Protein AF-A0A1M4YF71-F1 (afdb_monomer_lite)

Structure (mmCIF, N/CA/C/O backbone):
data_AF-A0A1M4YF71-F1
#
_entry.id   AF-A0A1M4YF71-F1
#
loop_
_atom_site.group_PDB
_atom_site.id
_atom_site.type_symbol
_atom_site.label_atom_id
_atom_site.label_alt_id
_atom_site.label_comp_id
_atom_site.label_asym_id
_atom_site.label_entity_id
_atom_site.label_seq_id
_atom_site.pdbx_PDB_ins_code
_atom_site.Cartn_x
_atom_site.Cartn_y
_atom_site.Cartn_z
_atom_site.occupancy
_atom_site.B_iso_or_equiv
_atom_site.auth_seq_id
_atom_site.auth_comp_id
_atom_site.auth_asym_id
_atom_site.auth_atom_id
_atom_site.pdbx_PDB_model_num
ATOM 1 N N . MET A 1 1 ? -43.656 44.629 8.080 1.00 38.75 1 MET A N 1
ATOM 2 C CA . MET A 1 1 ? -43.271 44.107 6.745 1.00 38.75 1 MET A CA 1
ATOM 3 C C . MET A 1 1 ? -41.951 43.362 6.924 1.00 38.75 1 MET A C 1
ATOM 5 O O . MET A 1 1 ? -40.969 44.005 7.236 1.00 38.75 1 MET A O 1
ATOM 9 N N . LYS A 1 2 ? -41.957 42.045 7.164 1.00 48.16 2 LYS A N 1
ATOM 10 C CA . LYS A 1 2 ? -41.877 40.952 6.167 1.00 48.16 2 LYS A CA 1
ATOM 11 C C . LYS A 1 2 ? -40.640 41.034 5.251 1.00 48.16 2 LYS A C 1
ATOM 13 O O . LYS A 1 2 ? -40.742 41.625 4.190 1.00 48.16 2 LYS A O 1
ATOM 18 N N . ILE A 1 3 ? -39.563 40.364 5.671 1.00 51.88 3 ILE A N 1
ATOM 19 C CA . ILE A 1 3 ? -38.512 39.632 4.918 1.00 51.88 3 ILE A CA 1
ATOM 20 C C . ILE A 1 3 ? -37.844 38.802 6.038 1.00 51.88 3 ILE A C 1
ATOM 22 O O . ILE A 1 3 ? -37.198 39.375 6.899 1.00 51.88 3 ILE A O 1
ATOM 26 N N . ARG A 1 4 ? -38.168 37.539 6.345 1.00 50.50 4 ARG A N 1
ATOM 27 C CA . ARG A 1 4 ? -38.390 36.320 5.548 1.00 50.50 4 ARG A CA 1
ATOM 28 C C . ARG A 1 4 ? -37.158 35.918 4.729 1.00 50.50 4 ARG A C 1
ATOM 30 O O . ARG A 1 4 ? -37.096 36.170 3.537 1.00 50.50 4 ARG A O 1
ATOM 37 N N . TYR A 1 5 ? -36.304 35.177 5.441 1.00 50.72 5 TYR A N 1
ATOM 38 C CA . TYR A 1 5 ? -35.585 33.977 5.010 1.00 50.72 5 TYR A CA 1
ATOM 39 C C . TYR A 1 5 ? -34.157 34.106 4.477 1.00 50.72 5 TYR A C 1
ATOM 41 O O . TYR A 1 5 ? -33.830 34.972 3.681 1.00 50.72 5 TYR A O 1
ATOM 49 N N . LEU A 1 6 ? -33.384 33.090 4.876 1.00 53.59 6 LEU A N 1
ATOM 50 C CA . LEU A 1 6 ? -32.175 32.592 4.230 1.00 53.59 6 LEU A CA 1
ATOM 51 C C . LEU A 1 6 ? -30.960 33.531 4.260 1.00 53.59 6 LEU A C 1
ATOM 53 O O . LEU A 1 6 ? -30.488 33.995 3.231 1.00 53.59 6 LEU A O 1
ATOM 57 N N . PHE A 1 7 ? -30.337 33.669 5.429 1.00 50.94 7 PHE A N 1
ATOM 58 C CA . PHE A 1 7 ? -28.870 33.659 5.453 1.00 50.94 7 PHE A CA 1
ATOM 59 C C . PHE A 1 7 ? -28.442 32.249 5.854 1.00 50.94 7 PHE A C 1
ATOM 61 O O . PHE A 1 7 ? -28.149 31.941 7.007 1.00 50.94 7 PHE A O 1
ATOM 68 N N . GLY A 1 8 ? -28.610 31.352 4.881 1.00 53.62 8 GLY A N 1
ATOM 69 C CA . GLY A 1 8 ? -28.246 29.953 4.980 1.00 53.62 8 GLY A CA 1
ATOM 70 C C . GLY A 1 8 ? -26.744 29.828 5.179 1.00 53.62 8 GLY A C 1
ATOM 71 O O . GLY A 1 8 ? -25.962 30.293 4.358 1.00 53.62 8 GLY A O 1
ATOM 72 N N . LEU A 1 9 ? -26.394 29.207 6.300 1.00 56.31 9 LEU A N 1
ATOM 73 C CA . LEU A 1 9 ? -25.251 28.330 6.522 1.00 56.31 9 LEU A CA 1
ATOM 74 C C . LEU A 1 9 ? -24.551 27.888 5.217 1.00 56.31 9 LEU A C 1
ATOM 76 O O . LEU A 1 9 ? -24.857 26.833 4.668 1.00 56.31 9 LEU A O 1
ATOM 80 N N . MET A 1 10 ? -23.608 28.683 4.715 1.00 55.12 10 MET A N 1
ATOM 81 C CA . MET A 1 10 ? -22.765 28.292 3.587 1.00 55.12 10 MET A CA 1
ATOM 82 C C . MET A 1 10 ? -21.334 28.785 3.809 1.00 55.12 10 MET A C 1
ATOM 84 O O . MET A 1 10 ? -20.890 29.753 3.202 1.00 55.12 10 MET A O 1
ATOM 88 N N . LEU A 1 11 ? -20.603 28.119 4.707 1.00 55.03 11 LEU A N 1
ATOM 89 C CA . LEU A 1 11 ? -19.152 28.311 4.818 1.00 55.03 11 LEU A CA 1
ATOM 90 C C . LEU A 1 11 ? -18.414 27.057 5.306 1.00 55.03 11 LEU A C 1
ATOM 92 O O . LEU A 1 11 ? -17.535 27.121 6.161 1.00 55.03 11 LEU A O 1
ATOM 96 N N . SER A 1 12 ? -18.770 25.879 4.795 1.00 56.66 12 SER A N 1
ATOM 97 C CA . SER A 1 12 ? -18.068 24.642 5.168 1.00 56.66 12 SER A CA 1
ATOM 98 C C . SER A 1 12 ? -18.061 23.634 4.027 1.00 56.66 12 SER A C 1
ATOM 100 O O . SER A 1 12 ? -18.701 22.599 4.129 1.00 56.66 12 SER A O 1
ATOM 102 N N . LEU A 1 13 ? -17.379 23.943 2.918 1.00 55.72 13 LEU A N 1
ATOM 103 C CA . LEU A 1 13 ? -17.106 22.955 1.858 1.00 55.72 13 LEU A CA 1
ATOM 104 C C . LEU A 1 13 ? -15.879 23.290 0.984 1.00 55.72 13 LEU A C 1
ATOM 106 O O . LEU A 1 13 ? -15.814 22.903 -0.175 1.00 55.72 13 LEU A O 1
ATOM 110 N N . LEU A 1 14 ? -14.869 23.969 1.541 1.00 54.41 14 LEU A N 1
ATOM 111 C CA . LEU A 1 14 ? -13.599 24.246 0.841 1.00 54.41 14 LEU A CA 1
ATOM 112 C C . LEU A 1 14 ? -12.456 23.273 1.193 1.00 54.41 14 LEU A C 1
ATOM 114 O O . LEU A 1 14 ? -11.295 23.613 1.011 1.00 54.41 14 LEU A O 1
ATOM 118 N N . LEU A 1 15 ? -12.746 22.059 1.675 1.00 55.12 15 LEU A N 1
ATOM 119 C CA . LEU A 1 15 ? -11.702 21.116 2.120 1.00 55.12 15 LEU A CA 1
ATOM 120 C C . LEU A 1 15 ? -11.567 19.828 1.299 1.00 55.12 15 LEU A C 1
ATOM 122 O O . LEU A 1 15 ? -11.014 18.859 1.807 1.00 55.12 15 LEU A O 1
ATOM 126 N N . ILE A 1 16 ? -12.025 19.774 0.044 1.00 57.12 16 ILE A N 1
ATOM 127 C CA . ILE A 1 16 ? -11.831 18.554 -0.764 1.00 57.12 16 ILE A CA 1
ATOM 128 C C . ILE A 1 16 ? -11.549 18.843 -2.242 1.00 57.12 16 ILE A C 1
ATOM 130 O O . ILE A 1 16 ? -12.156 18.233 -3.108 1.00 57.12 16 ILE A O 1
ATOM 134 N N . ILE A 1 17 ? -10.633 19.761 -2.568 1.00 58.34 17 ILE A N 1
ATOM 135 C CA . ILE A 1 17 ? -9.999 19.751 -3.901 1.00 58.34 17 ILE A CA 1
ATOM 136 C C . ILE A 1 17 ? -8.542 20.210 -3.789 1.00 58.34 17 ILE A C 1
ATOM 138 O O . ILE A 1 17 ? -8.162 21.292 -4.218 1.00 58.34 17 ILE A O 1
ATOM 142 N N . SER A 1 18 ? -7.698 19.372 -3.205 1.00 55.44 18 SER A N 1
ATOM 143 C CA . SER A 1 18 ? -6.248 19.479 -3.381 1.00 55.44 18 SER A CA 1
ATOM 144 C C . SER A 1 18 ? -5.675 18.074 -3.336 1.00 55.44 18 SER A C 1
ATOM 146 O O . SER A 1 18 ? -5.243 17.601 -2.290 1.00 55.44 18 SER A O 1
ATOM 148 N N . GLY A 1 19 ? -5.779 17.376 -4.467 1.00 49.59 19 GLY A N 1
ATOM 149 C CA . GLY A 1 19 ? -5.303 16.000 -4.562 1.00 49.59 19 GLY A CA 1
ATOM 150 C C . GLY A 1 19 ? -5.395 15.310 -5.922 1.00 49.59 19 GLY A C 1
ATOM 151 O O . GLY A 1 19 ? -4.913 14.196 -6.020 1.00 49.59 19 GLY A O 1
ATOM 152 N N . CYS A 1 20 ? -5.929 15.924 -6.983 1.00 54.62 20 CYS A N 1
ATOM 153 C CA . CYS A 1 20 ? -5.491 15.559 -8.336 1.00 54.62 20 CYS A CA 1
ATOM 154 C C . CYS A 1 20 ? -4.318 16.472 -8.668 1.00 54.62 20 CYS A C 1
ATOM 156 O O . CYS A 1 20 ? -4.463 17.470 -9.372 1.00 54.62 20 CYS A O 1
ATOM 158 N N . SER A 1 21 ? -3.162 16.183 -8.067 1.00 48.25 21 SER A N 1
ATOM 159 C CA . SER A 1 21 ? -1.902 16.736 -8.546 1.00 48.25 21 SER A CA 1
ATOM 160 C C . SER A 1 21 ? -1.830 16.466 -10.040 1.00 48.25 21 SER A C 1
ATOM 162 O O . SER A 1 21 ? -1.984 15.318 -10.455 1.00 48.25 21 SER A O 1
ATOM 164 N N . MET A 1 22 ? -1.635 17.525 -10.823 1.00 48.41 22 MET A N 1
ATOM 165 C CA . MET A 1 22 ? -1.246 17.435 -12.221 1.00 48.41 22 MET A CA 1
ATOM 166 C C . MET A 1 22 ? -0.199 16.328 -12.380 1.00 48.41 22 MET A C 1
ATOM 168 O O . MET A 1 22 ? 0.950 16.486 -11.963 1.00 48.41 22 MET A O 1
ATOM 172 N N . ILE A 1 23 ? -0.612 15.195 -12.947 1.00 54.53 23 ILE A N 1
ATOM 173 C CA . ILE A 1 23 ? 0.308 14.170 -13.420 1.00 54.53 23 ILE A CA 1
ATOM 174 C C . ILE A 1 23 ? 0.896 14.771 -14.686 1.00 54.53 23 ILE A C 1
ATOM 176 O O . ILE A 1 23 ? 0.305 14.748 -15.759 1.00 54.53 23 ILE A O 1
ATOM 180 N N . THR A 1 24 ? 2.015 15.458 -14.507 1.00 48.12 24 THR A N 1
ATOM 181 C CA . THR A 1 24 ? 2.811 15.969 -15.613 1.00 48.12 24 THR A CA 1
ATOM 182 C C . THR A 1 24 ? 3.437 14.737 -16.266 1.00 48.12 24 THR A C 1
ATOM 184 O O . THR A 1 24 ? 4.274 14.085 -15.641 1.00 48.12 24 THR A O 1
ATOM 187 N N . ASP A 1 25 ? 2.972 14.377 -17.467 1.00 47.41 25 ASP A N 1
ATOM 188 C CA . ASP A 1 25 ? 3.502 13.297 -18.311 1.00 47.41 25 ASP A CA 1
ATOM 189 C C . ASP A 1 25 ? 4.969 13.586 -18.686 1.00 47.41 25 ASP A C 1
ATOM 191 O O . ASP A 1 25 ? 5.285 14.083 -19.764 1.00 47.41 25 ASP A O 1
ATOM 195 N N . LEU A 1 26 ? 5.897 13.309 -17.772 1.00 47.88 26 LEU A N 1
ATOM 196 C CA . LEU A 1 26 ? 7.328 13.246 -18.052 1.00 47.88 26 LEU A CA 1
ATOM 197 C C . LEU A 1 26 ? 7.719 11.772 -18.054 1.00 47.88 26 LEU A C 1
ATOM 199 O O . LEU A 1 26 ? 8.080 11.199 -17.033 1.00 47.88 26 LEU A O 1
ATOM 203 N N . ASN A 1 27 ? 7.585 11.155 -19.226 1.00 53.91 27 ASN A N 1
ATOM 204 C CA . ASN A 1 27 ? 7.783 9.727 -19.464 1.00 53.91 27 ASN A CA 1
ATOM 205 C C . ASN A 1 27 ? 9.282 9.351 -19.494 1.00 53.91 27 ASN A C 1
ATOM 207 O O . ASN A 1 27 ? 9.797 8.866 -20.500 1.00 53.91 27 ASN A O 1
ATOM 211 N N . ASN A 1 28 ? 10.013 9.644 -18.413 1.00 64.25 28 ASN A N 1
ATOM 212 C CA . ASN A 1 28 ? 11.423 9.287 -18.271 1.00 64.25 28 ASN A CA 1
ATOM 213 C C . ASN A 1 28 ? 11.563 7.970 -17.493 1.00 64.25 28 ASN A C 1
ATOM 215 O O . ASN A 1 28 ? 11.039 7.825 -16.392 1.00 64.25 28 ASN A O 1
ATOM 219 N N . SER A 1 29 ? 12.350 7.032 -18.024 1.00 63.88 29 SER A N 1
ATOM 220 C CA . SER A 1 29 ? 12.625 5.711 -17.435 1.00 63.88 29 SER A CA 1
ATOM 221 C C . SER A 1 29 ? 13.030 5.754 -15.954 1.00 63.88 29 SER A C 1
ATOM 223 O O . SER A 1 29 ? 12.539 4.968 -15.145 1.00 63.88 29 SER A O 1
ATOM 225 N N . ILE A 1 30 ? 13.900 6.706 -15.592 1.00 69.81 30 ILE A N 1
ATOM 226 C CA . ILE A 1 30 ? 14.399 6.910 -14.219 1.00 69.81 30 ILE A CA 1
ATOM 227 C C . ILE A 1 30 ? 13.272 7.352 -13.276 1.00 69.81 30 ILE A C 1
ATOM 229 O O . ILE A 1 30 ? 13.221 6.929 -12.118 1.00 69.81 30 ILE A O 1
ATOM 233 N N . ASP A 1 31 ? 12.356 8.176 -13.780 1.00 85.56 31 ASP A N 1
ATOM 234 C CA . ASP A 1 31 ? 11.230 8.699 -13.013 1.00 85.56 31 ASP A CA 1
ATOM 235 C C . ASP A 1 31 ? 10.228 7.581 -12.698 1.00 85.56 31 ASP A C 1
ATOM 237 O O . ASP A 1 31 ? 9.809 7.436 -11.550 1.00 85.56 31 ASP A O 1
ATOM 241 N N . TYR A 1 32 ? 9.939 6.703 -13.668 1.00 90.56 32 TYR A N 1
ATOM 242 C CA . TYR A 1 32 ? 9.075 5.544 -13.433 1.00 90.56 32 TYR A CA 1
ATOM 243 C C . TYR A 1 32 ? 9.642 4.604 -12.359 1.00 90.56 32 TYR A C 1
ATOM 245 O O . TYR A 1 32 ? 8.934 4.261 -11.412 1.00 90.56 32 TYR A O 1
ATOM 253 N N . VAL A 1 33 ? 10.914 4.197 -12.466 1.00 92.12 33 VAL A N 1
ATOM 254 C CA . VAL A 1 33 ? 11.494 3.253 -11.494 1.00 92.12 33 VAL A CA 1
ATOM 255 C C . VAL A 1 33 ? 11.522 3.849 -10.084 1.00 92.12 33 VAL A C 1
ATOM 257 O O . VAL A 1 33 ? 11.229 3.147 -9.113 1.00 92.12 33 VAL A O 1
ATOM 260 N N . THR A 1 34 ? 11.826 5.144 -9.969 1.00 92.31 34 THR A N 1
ATOM 261 C CA . THR A 1 34 ? 11.785 5.866 -8.689 1.00 92.31 34 THR A CA 1
ATOM 262 C C . THR A 1 34 ? 10.376 5.848 -8.103 1.00 92.31 34 THR A C 1
ATOM 264 O O . THR A 1 34 ? 10.190 5.357 -6.991 1.00 92.31 34 THR A O 1
ATOM 267 N N . LYS A 1 35 ? 9.366 6.263 -8.880 1.00 93.88 35 LYS A N 1
ATOM 268 C CA . LYS A 1 35 ? 7.956 6.267 -8.457 1.00 93.88 35 LYS A CA 1
ATOM 269 C C . LYS A 1 35 ? 7.453 4.881 -8.058 1.00 93.88 35 LYS A C 1
ATOM 271 O O . LYS A 1 35 ? 6.759 4.746 -7.055 1.00 93.88 35 LYS A O 1
ATOM 276 N N . ALA A 1 36 ? 7.817 3.841 -8.806 1.00 95.69 36 ALA A N 1
ATOM 277 C CA . ALA A 1 36 ? 7.436 2.467 -8.487 1.00 95.69 36 ALA A CA 1
ATOM 278 C C . ALA A 1 36 ? 8.096 1.960 -7.198 1.00 95.69 36 ALA A C 1
ATOM 280 O O . ALA A 1 36 ? 7.453 1.293 -6.388 1.00 95.69 36 ALA A O 1
ATOM 281 N N . THR A 1 37 ? 9.357 2.325 -6.967 1.00 95.44 37 THR A N 1
ATOM 282 C CA . THR A 1 37 ? 10.074 1.998 -5.727 1.00 95.44 37 THR A CA 1
ATOM 283 C C . THR A 1 37 ? 9.459 2.716 -4.526 1.00 95.44 37 THR A C 1
ATOM 285 O O . THR A 1 37 ? 9.204 2.096 -3.493 1.00 95.44 37 THR A O 1
ATOM 288 N N . GLU A 1 38 ? 9.177 4.014 -4.658 1.00 96.12 38 GLU A N 1
ATOM 289 C CA . GLU A 1 38 ? 8.494 4.810 -3.633 1.00 96.12 38 GLU A CA 1
ATOM 290 C C . GLU A 1 38 ? 7.111 4.248 -3.312 1.00 96.12 38 GLU A C 1
ATOM 292 O O . GLU A 1 38 ? 6.770 4.091 -2.140 1.00 96.12 38 GLU A O 1
ATOM 297 N N . TYR A 1 39 ? 6.349 3.878 -4.343 1.00 97.19 39 TYR A N 1
ATOM 298 C CA . TYR A 1 39 ? 5.055 3.230 -4.190 1.00 97.19 39 TYR A CA 1
ATOM 299 C C . TYR A 1 39 ? 5.162 1.944 -3.361 1.00 97.19 39 TYR A C 1
ATOM 301 O O . TYR A 1 39 ? 4.496 1.832 -2.333 1.00 97.19 39 TYR A O 1
ATOM 309 N N . ILE A 1 40 ? 6.038 1.004 -3.735 1.00 96.88 40 ILE A N 1
ATOM 310 C CA . ILE A 1 40 ? 6.196 -0.264 -3.001 1.00 96.88 40 ILE A CA 1
ATOM 311 C C . ILE A 1 40 ? 6.631 -0.013 -1.548 1.00 96.88 40 ILE A C 1
ATOM 313 O O . ILE A 1 40 ? 6.098 -0.627 -0.623 1.00 96.88 40 ILE A O 1
ATOM 317 N N . ASN A 1 41 ? 7.536 0.940 -1.313 1.00 95.81 41 ASN A N 1
ATOM 318 C CA . ASN A 1 41 ? 7.941 1.320 0.041 1.00 95.81 41 ASN A CA 1
ATOM 319 C C . ASN A 1 41 ? 6.784 1.905 0.859 1.00 95.81 41 ASN A C 1
ATOM 321 O O . ASN A 1 41 ? 6.655 1.607 2.048 1.00 95.81 41 ASN A O 1
ATOM 325 N N . LYS A 1 42 ? 5.905 2.688 0.230 1.00 96.81 42 LYS A N 1
ATOM 326 C CA . LYS A 1 42 ? 4.685 3.187 0.869 1.00 96.81 42 LYS A CA 1
ATOM 327 C C . LYS A 1 42 ? 3.736 2.039 1.222 1.00 96.81 42 LYS A C 1
ATOM 329 O O . LYS A 1 42 ? 3.226 1.989 2.338 1.00 96.81 42 LYS A O 1
ATOM 334 N N . MET A 1 43 ? 3.572 1.060 0.329 1.00 96.31 43 MET A N 1
ATOM 335 C CA . MET A 1 43 ? 2.809 -0.169 0.602 1.00 96.31 43 MET A CA 1
ATOM 336 C C . MET A 1 43 ? 3.363 -0.934 1.810 1.00 96.31 43 MET A C 1
ATOM 338 O O . MET A 1 43 ? 2.598 -1.375 2.671 1.00 96.31 43 MET A O 1
ATOM 342 N N . ASN A 1 44 ? 4.685 -1.006 1.959 1.00 93.38 44 ASN A N 1
ATOM 343 C CA . ASN A 1 44 ? 5.304 -1.589 3.151 1.00 93.38 44 ASN A CA 1
ATOM 344 C C . ASN A 1 44 ? 5.005 -0.810 4.431 1.00 93.38 44 ASN A C 1
ATOM 346 O O . ASN A 1 44 ? 4.762 -1.431 5.466 1.00 93.38 44 ASN A O 1
ATOM 350 N N . SER A 1 45 ? 4.992 0.524 4.378 1.00 94.75 45 SER A N 1
ATOM 351 C CA . SER A 1 45 ? 4.647 1.336 5.550 1.00 94.75 45 SER A CA 1
ATOM 352 C C . SER A 1 45 ? 3.207 1.060 5.995 1.00 94.75 45 SER A C 1
ATOM 354 O O . SER A 1 45 ? 2.962 0.848 7.182 1.00 94.75 45 SER A O 1
ATOM 356 N N . TYR A 1 46 ? 2.266 0.912 5.051 1.00 93.00 46 TYR A N 1
ATOM 357 C CA . TYR A 1 46 ? 0.893 0.491 5.356 1.00 93.00 46 TYR A CA 1
ATOM 358 C C . TYR A 1 46 ? 0.844 -0.831 6.134 1.00 93.00 46 TYR A C 1
ATOM 360 O O . TYR A 1 46 ? 0.084 -0.938 7.097 1.00 93.00 46 TYR A O 1
ATOM 368 N N . SER A 1 47 ? 1.692 -1.805 5.790 1.00 89.31 47 SER A N 1
ATOM 369 C CA . SER A 1 47 ? 1.759 -3.090 6.508 1.00 89.31 47 SER A CA 1
ATOM 370 C C . SER A 1 47 ? 2.212 -2.969 7.963 1.00 89.31 47 SER A C 1
ATOM 372 O O . SER A 1 47 ? 1.911 -3.844 8.767 1.00 89.31 47 SER A O 1
ATOM 374 N N . GLN A 1 48 ? 2.927 -1.900 8.312 1.00 89.75 48 GLN A N 1
ATOM 375 C CA . GLN A 1 48 ? 3.397 -1.642 9.676 1.00 89.75 48 GLN A CA 1
ATOM 376 C C . GLN A 1 48 ? 2.408 -0.775 10.465 1.00 89.75 48 GLN A C 1
ATOM 378 O O . GLN A 1 48 ? 2.254 -0.940 11.672 1.00 89.75 48 GLN A O 1
ATOM 383 N N . GLU A 1 49 ? 1.727 0.146 9.784 1.00 90.94 49 GLU A N 1
ATOM 384 C CA . GLU A 1 49 ? 0.852 1.139 10.411 1.00 90.94 49 GLU A CA 1
ATOM 385 C C . GLU A 1 49 ? -0.584 0.641 10.632 1.00 90.94 49 GLU A C 1
ATOM 387 O O . GLU A 1 49 ? -1.239 1.056 11.587 1.00 90.94 49 GLU A O 1
ATOM 392 N N . ILE A 1 50 ? -1.095 -0.237 9.762 1.00 89.25 50 ILE A N 1
ATOM 393 C CA . ILE A 1 50 ? -2.481 -0.728 9.834 1.00 89.25 50 ILE A CA 1
ATOM 394 C C . ILE A 1 50 ? -2.731 -1.648 11.043 1.00 89.25 50 ILE A C 1
ATOM 396 O O . ILE A 1 50 ? -3.727 -1.413 11.733 1.00 89.25 50 ILE A O 1
ATOM 400 N N . PRO A 1 51 ? -1.882 -2.654 11.350 1.00 86.88 51 PRO A N 1
ATOM 401 C CA . PRO A 1 51 ? -2.133 -3.566 12.469 1.00 86.88 51 PRO A CA 1
ATOM 402 C C . PRO A 1 51 ? -2.423 -2.873 13.816 1.00 86.88 51 PRO A C 1
ATOM 404 O O . PRO A 1 51 ? -3.475 -3.155 14.395 1.00 86.88 51 PRO A O 1
ATOM 407 N N . PRO A 1 52 ? -1.608 -1.910 14.304 1.00 88.38 52 PRO A N 1
ATOM 408 C CA . PRO A 1 52 ? -1.864 -1.281 15.602 1.00 88.38 52 PRO A CA 1
ATOM 409 C C . PRO A 1 52 ? -3.118 -0.393 15.622 1.00 88.38 52 PRO A C 1
ATOM 411 O O . PRO A 1 52 ? -3.730 -0.229 16.678 1.00 88.38 52 PRO A 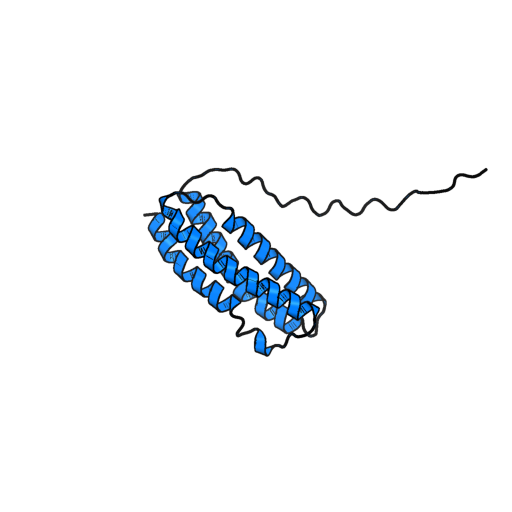O 1
ATOM 414 N N . LEU A 1 53 ? -3.511 0.204 14.488 1.00 88.12 53 LEU A N 1
ATOM 415 C CA . LEU A 1 53 ? -4.769 0.957 14.388 1.00 88.12 53 LEU A CA 1
ATOM 416 C C . LEU A 1 53 ? -5.968 0.022 14.490 1.00 88.12 53 LEU A C 1
ATOM 418 O O . LEU A 1 53 ? -6.957 0.334 15.150 1.00 88.12 53 LEU A O 1
ATOM 422 N N . PHE A 1 54 ? -5.859 -1.138 13.855 1.00 81.31 54 PHE A N 1
ATOM 423 C CA . PHE A 1 54 ? -6.914 -2.127 13.849 1.00 81.31 54 PHE A CA 1
ATOM 424 C C . PHE A 1 54 ? -7.116 -2.751 15.233 1.00 81.31 54 PHE A C 1
ATOM 426 O O . PHE A 1 54 ? -8.248 -2.786 15.709 1.00 81.31 54 PHE A O 1
ATOM 433 N N . GLU A 1 55 ? -6.049 -3.163 15.921 1.00 81.88 55 GLU A N 1
ATOM 434 C CA . GLU A 1 55 ? -6.137 -3.692 17.294 1.00 81.88 55 GLU A CA 1
ATOM 435 C C . GLU A 1 55 ? -6.900 -2.748 18.236 1.00 81.88 55 GLU A C 1
ATOM 437 O O . GLU A 1 55 ? -7.695 -3.187 19.068 1.00 81.88 55 GLU A O 1
ATOM 442 N N . LYS A 1 56 ? -6.705 -1.436 18.069 1.00 85.06 56 LYS A N 1
ATOM 443 C CA . LYS A 1 56 ? -7.364 -0.404 18.878 1.00 85.06 56 LYS A CA 1
ATOM 444 C C . LYS A 1 56 ? -8.780 -0.073 18.410 1.00 85.06 56 LYS A C 1
ATOM 446 O O . LYS A 1 56 ? -9.589 0.366 19.225 1.00 85.06 56 LYS A O 1
ATOM 451 N N . ALA A 1 57 ? -9.106 -0.289 17.136 1.00 82.25 57 ALA A N 1
ATOM 452 C CA . ALA A 1 57 ? -10.391 0.082 16.542 1.00 82.25 57 ALA A CA 1
ATOM 453 C C . ALA A 1 57 ? -11.604 -0.606 17.201 1.00 82.25 57 ALA A C 1
ATOM 455 O O . ALA A 1 57 ? -12.709 -0.074 17.135 1.00 82.25 57 ALA A O 1
ATOM 456 N N . ALA A 1 58 ? -11.403 -1.747 17.872 1.00 77.38 58 ALA A N 1
ATOM 457 C CA . ALA A 1 58 ? -12.454 -2.447 18.615 1.00 77.38 58 ALA A CA 1
ATOM 458 C C . ALA A 1 58 ? -12.934 -1.688 19.867 1.00 77.38 58 ALA A C 1
ATOM 460 O O . ALA A 1 58 ? -14.074 -1.857 20.296 1.00 77.38 58 ALA A O 1
ATOM 461 N N . THR A 1 59 ? -12.071 -0.865 20.468 1.00 81.81 59 THR A N 1
ATOM 462 C CA . THR A 1 59 ? -12.344 -0.189 21.749 1.00 81.81 59 THR A CA 1
ATOM 463 C C . THR A 1 59 ? -12.170 1.327 21.692 1.00 81.81 59 THR A C 1
ATOM 465 O O . THR A 1 59 ? -12.570 2.019 22.624 1.00 81.81 59 THR A O 1
ATOM 468 N N . ASP A 1 60 ? -11.576 1.852 20.620 1.00 86.56 60 ASP A N 1
ATOM 469 C CA . ASP A 1 60 ? -11.334 3.277 20.408 1.00 86.56 60 ASP A CA 1
ATOM 470 C C . ASP A 1 60 ? -11.919 3.740 19.056 1.00 86.56 60 ASP A C 1
ATOM 472 O O . ASP A 1 60 ? -11.348 3.458 17.994 1.00 86.56 60 ASP A O 1
ATOM 476 N N . PRO A 1 61 ? -13.025 4.511 19.075 1.00 85.38 61 PRO A N 1
ATOM 477 C CA . PRO A 1 61 ? -13.627 5.081 17.870 1.00 85.38 61 PRO A CA 1
ATOM 478 C C . PRO A 1 61 ? -12.682 5.975 17.051 1.00 85.38 61 PRO A C 1
ATOM 480 O O . PRO A 1 61 ? -12.834 6.072 15.832 1.00 85.38 61 PRO A O 1
ATOM 483 N N . SER A 1 62 ? -11.700 6.625 17.687 1.00 90.00 62 SER A N 1
ATOM 484 C CA . SER A 1 62 ? -10.701 7.436 16.981 1.00 90.00 62 SER A CA 1
ATOM 485 C C . SER A 1 62 ? -9.782 6.555 16.136 1.00 90.00 62 SER A C 1
ATOM 487 O O . SER A 1 62 ? -9.569 6.832 14.954 1.00 90.00 62 SER A O 1
ATOM 489 N N . SER A 1 63 ? -9.300 5.451 16.712 1.00 89.56 63 SER A N 1
ATOM 490 C CA . SER A 1 63 ? -8.485 4.457 16.004 1.00 89.56 63 SER A CA 1
ATOM 491 C C . SER A 1 63 ? -9.248 3.803 14.847 1.00 89.56 63 SER A C 1
ATOM 493 O O . SER A 1 63 ? -8.674 3.611 13.776 1.00 89.56 63 SER A O 1
ATOM 495 N N . LEU A 1 64 ? -10.555 3.556 15.004 1.00 86.38 64 LEU A N 1
ATOM 496 C CA . LEU A 1 64 ? -11.411 3.074 13.912 1.00 86.38 64 LEU A CA 1
ATOM 497 C C . LEU A 1 64 ? -11.481 4.072 12.743 1.00 86.38 64 LEU A C 1
ATOM 499 O O . LEU A 1 64 ? -11.305 3.687 11.587 1.00 86.38 64 LEU A O 1
ATOM 503 N N . SER A 1 65 ? -11.691 5.358 13.032 1.00 89.38 65 SER A N 1
ATOM 504 C CA . SER A 1 65 ? -11.717 6.414 12.008 1.00 89.38 65 SER A CA 1
ATOM 505 C C . SER A 1 65 ? -10.367 6.559 11.287 1.00 89.38 65 SER A C 1
ATOM 507 O O . SER A 1 65 ? -10.303 6.676 10.057 1.00 89.38 65 SER A O 1
ATOM 509 N N . GLN A 1 66 ? -9.262 6.482 12.034 1.00 92.50 66 GLN A N 1
ATOM 510 C CA . GLN A 1 66 ? -7.910 6.508 11.470 1.00 92.50 66 GLN A CA 1
ATOM 511 C C . GLN A 1 66 ? -7.640 5.293 10.579 1.00 92.50 66 GLN A C 1
ATOM 513 O O . GLN A 1 66 ? -7.107 5.455 9.482 1.00 92.50 66 GLN A O 1
ATOM 518 N N . LEU A 1 67 ? -8.058 4.096 11.000 1.00 90.50 67 LEU A N 1
ATOM 519 C CA . LEU A 1 67 ? -7.959 2.879 10.197 1.00 90.50 67 LEU A CA 1
ATOM 520 C C . LEU A 1 67 ? -8.707 3.026 8.867 1.00 90.50 67 LEU A C 1
ATOM 522 O O . LEU A 1 67 ? -8.130 2.783 7.808 1.00 90.50 67 LEU A O 1
ATOM 526 N N . GLN A 1 68 ? -9.970 3.463 8.907 1.00 90.69 68 GLN A N 1
ATOM 527 C CA . GLN A 1 68 ? -10.772 3.686 7.700 1.00 90.69 68 GLN A CA 1
ATOM 528 C C . GLN A 1 68 ? -10.100 4.696 6.763 1.00 90.69 68 GLN A C 1
ATOM 530 O O . GLN A 1 68 ? -9.996 4.454 5.561 1.00 90.69 68 GLN A O 1
ATOM 535 N N . THR A 1 69 ? -9.577 5.792 7.314 1.00 93.62 69 THR A N 1
ATOM 536 C CA . THR A 1 69 ? -8.838 6.811 6.555 1.00 93.62 69 THR A CA 1
ATOM 537 C C . THR A 1 69 ? -7.579 6.233 5.911 1.00 93.62 69 THR A C 1
ATOM 539 O O . THR A 1 69 ? -7.306 6.493 4.738 1.00 93.62 69 THR A O 1
ATOM 542 N N . LYS A 1 70 ? -6.817 5.415 6.643 1.00 93.88 70 LYS A N 1
ATOM 543 C CA . LYS A 1 70 ? -5.585 4.791 6.151 1.00 93.88 70 LYS A CA 1
ATOM 544 C C . LYS A 1 70 ? -5.876 3.814 5.010 1.00 93.88 70 LYS A C 1
ATOM 546 O O . LYS A 1 70 ? -5.206 3.880 3.983 1.00 93.88 70 LYS A O 1
ATOM 551 N N . LEU A 1 71 ? -6.917 2.989 5.150 1.00 93.06 71 LEU A N 1
ATOM 552 C CA . LEU A 1 71 ? -7.392 2.070 4.111 1.00 93.06 71 LEU A CA 1
ATOM 553 C C . LEU A 1 71 ? -7.859 2.814 2.850 1.00 93.06 71 LEU A C 1
ATOM 555 O O . LEU A 1 71 ? -7.488 2.434 1.744 1.00 93.06 71 LEU A O 1
ATOM 559 N N . GLN A 1 72 ? -8.612 3.909 2.994 1.00 94.00 72 GLN A N 1
ATOM 560 C CA . GLN A 1 72 ? -9.013 4.736 1.848 1.00 94.00 72 GLN A CA 1
ATOM 561 C C . GLN A 1 72 ? -7.815 5.411 1.174 1.00 94.00 72 GLN A C 1
ATOM 563 O O . GLN A 1 72 ? -7.727 5.435 -0.049 1.00 94.00 72 GLN A O 1
ATOM 568 N N . THR A 1 73 ? -6.860 5.909 1.960 1.00 95.81 73 THR A N 1
ATOM 569 C CA . THR A 1 73 ? -5.628 6.508 1.423 1.00 95.81 73 THR A CA 1
ATOM 570 C C . THR A 1 73 ? -4.836 5.483 0.613 1.00 95.81 73 THR A C 1
ATOM 572 O O . THR A 1 73 ? -4.384 5.784 -0.486 1.00 95.81 73 THR A O 1
ATOM 575 N N . MET A 1 74 ? -4.735 4.252 1.116 1.00 95.81 74 MET A N 1
ATOM 576 C CA . MET A 1 74 ? -4.083 3.147 0.420 1.00 95.81 74 MET A CA 1
ATOM 577 C C . MET A 1 74 ? -4.767 2.827 -0.920 1.00 95.81 74 MET A C 1
ATOM 579 O O . MET A 1 74 ? -4.075 2.615 -1.912 1.00 95.81 74 MET A O 1
ATOM 583 N N . LYS A 1 75 ? -6.109 2.869 -0.997 1.00 95.94 75 LYS A N 1
ATOM 584 C CA . LYS A 1 75 ? -6.834 2.749 -2.280 1.00 95.94 75 LYS A CA 1
ATOM 585 C C . LYS A 1 75 ? -6.453 3.855 -3.258 1.00 95.94 75 LYS A C 1
ATOM 587 O O . LYS A 1 75 ? -6.204 3.568 -4.425 1.00 95.94 75 LYS A O 1
ATOM 592 N N . THR A 1 76 ? -6.399 5.099 -2.790 1.00 95.62 76 THR A N 1
ATOM 593 C CA . THR A 1 76 ? -6.005 6.242 -3.621 1.00 95.62 76 THR A CA 1
ATOM 594 C C . THR A 1 76 ? -4.581 6.080 -4.149 1.00 95.62 76 THR A C 1
ATOM 596 O O . THR A 1 76 ? -4.339 6.305 -5.330 1.00 95.62 76 THR A O 1
ATOM 599 N N . ASP A 1 77 ? -3.640 5.643 -3.313 1.00 96.12 77 ASP A N 1
ATOM 600 C CA . ASP A 1 77 ? -2.255 5.416 -3.737 1.00 96.12 77 ASP A CA 1
ATOM 601 C C . ASP A 1 77 ? -2.129 4.298 -4.770 1.00 96.12 77 ASP A C 1
ATOM 603 O O . ASP A 1 77 ? -1.407 4.459 -5.753 1.00 96.12 77 ASP A O 1
ATOM 607 N N . ILE A 1 78 ? -2.872 3.203 -4.583 1.00 96.94 78 ILE A N 1
ATOM 608 C CA . ILE A 1 78 ? -2.980 2.130 -5.574 1.00 96.94 78 ILE A CA 1
ATOM 609 C C . ILE A 1 78 ? -3.483 2.687 -6.909 1.00 96.94 78 ILE A C 1
ATOM 611 O O . ILE A 1 78 ? -2.874 2.450 -7.945 1.00 96.94 78 ILE A O 1
ATOM 615 N N . GLN A 1 79 ? -4.578 3.448 -6.895 1.00 95.12 79 GLN A N 1
ATOM 616 C CA . GLN A 1 79 ? -5.164 4.012 -8.113 1.00 95.12 79 GLN A CA 1
ATOM 617 C C . GLN A 1 79 ? -4.212 4.992 -8.805 1.00 95.12 79 GLN A C 1
ATOM 619 O O . GLN A 1 79 ? -4.101 4.986 -10.029 1.00 95.12 79 GLN A O 1
ATOM 624 N N . ASN A 1 80 ? -3.500 5.811 -8.032 1.00 93.94 80 ASN A N 1
ATOM 625 C CA . ASN A 1 80 ? -2.494 6.726 -8.560 1.00 93.94 80 ASN A CA 1
ATOM 626 C C . ASN A 1 80 ? -1.348 5.968 -9.238 1.00 93.94 80 ASN A C 1
ATOM 628 O O . ASN A 1 80 ? -0.938 6.355 -10.330 1.00 93.94 80 ASN A O 1
ATOM 632 N N . PHE A 1 81 ? -0.861 4.884 -8.625 1.00 95.88 81 PHE A N 1
ATOM 633 C CA . PHE A 1 81 ? 0.161 4.035 -9.231 1.00 95.88 81 PHE A CA 1
ATOM 634 C C . PHE A 1 81 ? -0.358 3.326 -10.490 1.00 95.88 81 PHE A C 1
ATOM 636 O O . PHE A 1 81 ? 0.282 3.393 -11.534 1.00 95.88 81 PHE A O 1
ATOM 643 N N . ASP A 1 82 ? -1.538 2.701 -10.434 1.00 95.44 82 ASP A N 1
ATOM 644 C CA . ASP A 1 82 ? -2.138 1.951 -11.549 1.00 95.44 82 ASP A CA 1
ATOM 645 C C . ASP A 1 82 ? -2.357 2.806 -12.810 1.00 95.44 82 ASP A C 1
ATOM 647 O O . ASP A 1 82 ? -2.411 2.259 -13.922 1.00 95.44 82 ASP A O 1
ATOM 651 N N . ASN A 1 83 ? -2.490 4.124 -12.625 1.00 94.56 83 ASN A N 1
ATOM 652 C CA . ASN A 1 83 ? -2.666 5.136 -13.665 1.00 94.56 83 ASN A CA 1
ATOM 653 C C . ASN A 1 83 ? -1.350 5.740 -14.178 1.00 94.56 83 ASN A C 1
ATOM 655 O O . ASN A 1 83 ? -1.386 6.563 -15.092 1.00 94.56 83 ASN A O 1
ATOM 659 N N . LEU A 1 84 ? -0.195 5.367 -13.616 1.00 90.94 84 LEU A N 1
ATOM 660 C CA . LEU A 1 84 ? 1.084 5.732 -14.217 1.00 90.94 84 LEU A CA 1
ATOM 661 C C . LEU A 1 84 ? 1.181 5.118 -15.615 1.00 90.94 84 LEU A C 1
ATOM 663 O O . LEU A 1 84 ? 0.797 3.966 -15.829 1.00 90.94 84 LEU A O 1
ATOM 667 N N . ASN A 1 85 ? 1.739 5.888 -16.543 1.00 89.44 85 ASN A N 1
ATOM 668 C CA . ASN A 1 85 ? 2.111 5.412 -17.867 1.00 89.44 85 ASN A CA 1
ATOM 669 C C . ASN A 1 85 ? 3.508 4.782 -17.772 1.00 89.44 85 ASN A C 1
ATOM 671 O O . ASN A 1 85 ? 4.480 5.523 -17.596 1.00 89.44 85 ASN A O 1
ATOM 675 N N . PRO A 1 86 ? 3.646 3.444 -17.835 1.00 90.88 86 PRO A N 1
ATOM 676 C CA . PRO A 1 86 ? 4.962 2.833 -17.830 1.00 90.88 86 PRO A CA 1
ATOM 677 C C . PRO A 1 86 ? 5.627 3.011 -19.204 1.00 90.88 86 PRO A C 1
ATOM 679 O O . PRO A 1 86 ? 4.947 2.948 -20.232 1.00 90.88 86 PRO A O 1
ATOM 682 N N . PRO A 1 87 ? 6.955 3.168 -19.261 1.00 89.25 87 PRO A N 1
ATOM 683 C CA . PRO A 1 87 ? 7.692 2.987 -20.505 1.00 89.25 87 PRO A CA 1
ATOM 684 C C . PRO A 1 87 ? 7.666 1.512 -20.944 1.00 89.25 87 PRO A C 1
ATOM 686 O O . PRO A 1 87 ? 7.522 0.614 -20.111 1.00 89.25 87 PRO A O 1
ATOM 689 N N . ASP A 1 88 ? 7.876 1.244 -22.238 1.00 90.19 88 ASP A N 1
ATOM 690 C CA . ASP A 1 88 ? 7.732 -0.101 -22.828 1.00 90.19 88 ASP A CA 1
ATOM 691 C C . ASP A 1 88 ? 8.537 -1.186 -22.095 1.00 90.19 88 ASP A C 1
ATOM 693 O O . ASP A 1 88 ? 8.031 -2.278 -21.835 1.00 90.19 88 ASP A O 1
ATOM 697 N N . PHE A 1 89 ? 9.774 -0.879 -21.689 1.00 87.94 89 PHE A N 1
ATOM 698 C CA . PHE A 1 89 ? 10.637 -1.829 -20.975 1.00 87.94 89 PHE A CA 1
ATOM 699 C C . PHE A 1 89 ? 10.097 -2.214 -19.585 1.00 87.94 89 PHE A C 1
ATOM 701 O O . PHE A 1 89 ? 10.477 -3.251 -19.045 1.00 87.94 89 PHE A O 1
ATOM 708 N N . ALA A 1 90 ? 9.216 -1.397 -18.999 1.00 92.25 90 ALA A N 1
ATOM 709 C CA . ALA A 1 90 ? 8.618 -1.613 -17.687 1.00 92.25 90 ALA A CA 1
ATOM 710 C C . ALA A 1 90 ? 7.143 -2.048 -17.750 1.00 92.25 90 ALA A C 1
ATOM 712 O O . ALA A 1 90 ? 6.537 -2.294 -16.708 1.00 92.25 90 ALA A O 1
ATOM 713 N N . ALA A 1 91 ? 6.552 -2.184 -18.940 1.00 92.62 91 ALA A N 1
ATOM 714 C CA . ALA A 1 91 ? 5.133 -2.506 -19.091 1.00 92.62 91 ALA A CA 1
ATOM 715 C C . ALA A 1 91 ? 4.739 -3.816 -18.379 1.00 92.62 91 ALA A C 1
ATOM 717 O O . ALA A 1 91 ? 3.728 -3.871 -17.679 1.00 92.62 91 ALA A O 1
ATOM 718 N N . ASN A 1 92 ? 5.576 -4.854 -18.482 1.00 94.94 92 ASN A N 1
ATOM 719 C CA . ASN A 1 92 ? 5.307 -6.159 -17.868 1.00 94.94 92 ASN A CA 1
ATOM 720 C C . ASN A 1 92 ? 5.336 -6.112 -16.333 1.00 94.94 92 ASN A C 1
ATOM 722 O O . ASN A 1 92 ? 4.484 -6.712 -15.670 1.00 94.94 92 ASN A O 1
ATOM 726 N N . ILE A 1 93 ? 6.309 -5.399 -15.755 1.00 95.12 93 ILE A N 1
ATOM 727 C CA . ILE A 1 93 ? 6.395 -5.257 -14.298 1.00 95.12 93 ILE A CA 1
ATOM 728 C C . ILE A 1 93 ? 5.282 -4.352 -13.771 1.00 95.12 93 ILE A C 1
ATOM 730 O O . ILE A 1 93 ? 4.693 -4.669 -12.742 1.00 95.12 93 ILE A O 1
ATOM 734 N N . HIS A 1 94 ? 4.929 -3.289 -14.506 1.00 96.69 94 HIS A N 1
ATOM 735 C CA . HIS A 1 94 ? 3.783 -2.440 -14.183 1.00 96.69 94 HIS A CA 1
ATOM 736 C C . HIS A 1 94 ? 2.509 -3.267 -14.100 1.00 96.69 94 HIS A C 1
ATOM 738 O O . HIS A 1 94 ? 1.819 -3.232 -13.087 1.00 96.69 94 HIS A O 1
ATOM 744 N N . GLN A 1 95 ? 2.242 -4.087 -15.121 1.00 97.56 95 GLN A N 1
ATOM 745 C CA . GLN A 1 95 ? 1.073 -4.960 -15.141 1.00 97.56 95 GLN A CA 1
ATOM 746 C C . GLN A 1 95 ? 1.077 -5.953 -13.971 1.00 97.56 95 GLN A C 1
ATOM 748 O O . GLN A 1 95 ? 0.057 -6.128 -13.313 1.00 97.56 95 GLN A O 1
ATOM 753 N N . SER A 1 96 ? 2.233 -6.538 -13.648 1.00 97.19 96 SER A N 1
ATOM 754 C CA . SER A 1 96 ? 2.361 -7.459 -12.510 1.00 97.19 96 SER A CA 1
ATOM 755 C C . SER A 1 96 ? 2.057 -6.779 -11.169 1.00 97.19 96 SER A C 1
ATOM 757 O O . SER A 1 96 ? 1.416 -7.376 -10.302 1.00 97.19 96 SER A O 1
ATOM 759 N N . ILE A 1 97 ? 2.480 -5.521 -10.997 1.00 97.50 97 ILE A N 1
ATOM 760 C CA . ILE A 1 97 ? 2.147 -4.720 -9.813 1.00 97.50 97 ILE A CA 1
ATOM 761 C C . ILE A 1 97 ? 0.648 -4.391 -9.802 1.00 97.50 97 ILE A C 1
ATOM 763 O O . ILE A 1 97 ? 0.006 -4.577 -8.768 1.00 97.50 97 ILE A O 1
ATOM 767 N N . LYS A 1 98 ? 0.062 -3.992 -10.942 1.00 97.56 98 LYS A N 1
ATOM 768 C CA . LYS A 1 98 ? -1.385 -3.741 -11.070 1.00 97.56 98 LYS A CA 1
ATOM 769 C C . LYS A 1 98 ? -2.217 -4.959 -10.671 1.00 97.56 98 LYS A C 1
ATOM 771 O O . LYS A 1 98 ? -3.192 -4.821 -9.941 1.00 97.56 98 LYS A O 1
ATOM 776 N N . ASP A 1 99 ? -1.819 -6.161 -11.072 1.00 97.12 99 ASP A N 1
ATOM 777 C CA . ASP A 1 99 ? -2.551 -7.381 -10.719 1.00 97.12 99 ASP A CA 1
ATOM 778 C C . ASP A 1 99 ? -2.561 -7.621 -9.197 1.00 97.12 99 ASP A C 1
ATOM 780 O O . ASP A 1 99 ? -3.592 -7.977 -8.617 1.00 97.12 99 ASP A O 1
ATOM 784 N N . LYS A 1 100 ? -1.437 -7.361 -8.512 1.00 97.00 100 LYS A N 1
ATOM 785 C CA . LYS A 1 100 ? -1.373 -7.398 -7.039 1.00 97.00 100 LYS A CA 1
ATOM 786 C C . LYS A 1 100 ? -2.208 -6.293 -6.406 1.00 97.00 100 LYS A C 1
ATOM 788 O O . LYS A 1 100 ? -2.912 -6.544 -5.429 1.00 97.00 100 LYS A O 1
ATOM 793 N N . ASN A 1 101 ? -2.179 -5.101 -6.984 1.00 97.44 101 ASN A N 1
ATOM 794 C CA . ASN A 1 101 ? -2.970 -3.963 -6.543 1.00 97.44 101 ASN A CA 1
ATOM 795 C C . ASN A 1 101 ? -4.474 -4.248 -6.596 1.00 97.44 101 ASN A C 1
ATOM 797 O O . ASN A 1 101 ? -5.177 -3.949 -5.635 1.00 97.44 101 ASN A O 1
ATOM 801 N N . GLN A 1 102 ? -4.965 -4.906 -7.648 1.00 96.62 102 GLN A N 1
ATOM 802 C CA . GLN A 1 102 ? -6.371 -5.315 -7.736 1.00 96.62 102 GLN A CA 1
ATOM 803 C C . GLN A 1 102 ? -6.762 -6.292 -6.619 1.00 96.62 102 GLN A C 1
ATOM 805 O O . GLN A 1 102 ? -7.821 -6.142 -6.005 1.00 96.62 102 GLN A O 1
ATOM 810 N N . ALA A 1 103 ? -5.892 -7.252 -6.293 1.00 94.19 103 ALA A N 1
ATOM 811 C CA . ALA A 1 103 ? -6.123 -8.151 -5.163 1.00 94.19 103 ALA A CA 1
ATOM 812 C C . ALA A 1 103 ? -6.174 -7.386 -3.827 1.00 94.19 103 ALA A C 1
ATOM 814 O O . ALA A 1 103 ? -7.066 -7.618 -3.010 1.00 94.19 103 ALA A O 1
ATOM 815 N N . ILE A 1 104 ? -5.262 -6.430 -3.626 1.00 94.38 104 ILE A N 1
ATOM 816 C CA . ILE A 1 104 ? -5.239 -5.568 -2.438 1.00 94.38 104 ILE A CA 1
ATOM 817 C C . ILE A 1 104 ? -6.519 -4.726 -2.342 1.00 94.38 104 ILE A C 1
ATOM 819 O O . ILE A 1 104 ? -7.119 -4.674 -1.271 1.00 94.38 104 ILE A O 1
ATOM 823 N N . LEU A 1 105 ? -6.977 -4.110 -3.437 1.00 95.06 105 LEU A N 1
ATOM 824 C CA . LEU A 1 105 ? -8.213 -3.318 -3.459 1.00 95.06 105 LEU A CA 1
ATOM 825 C C . LEU A 1 105 ? -9.425 -4.141 -3.011 1.00 95.06 105 LEU A C 1
ATOM 827 O O . LEU A 1 105 ? -10.174 -3.689 -2.146 1.00 95.06 105 LEU A O 1
ATOM 831 N N . GLY A 1 106 ? -9.578 -5.366 -3.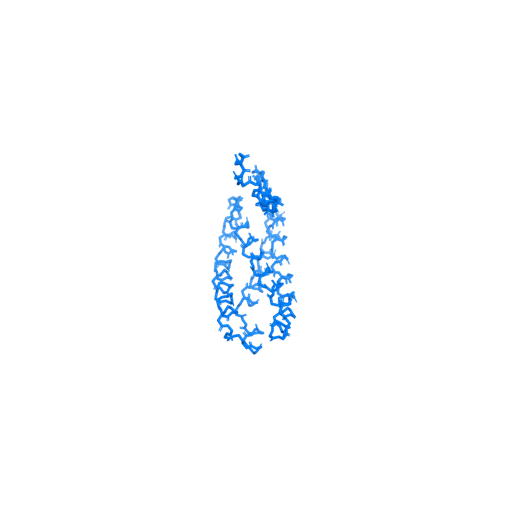526 1.00 91.44 106 GLY A N 1
ATOM 832 C CA . GLY A 1 106 ? -10.670 -6.258 -3.120 1.00 91.44 106 GLY A CA 1
ATOM 833 C C . GLY A 1 106 ? -10.637 -6.604 -1.627 1.00 91.44 106 GLY A C 1
ATOM 834 O O . GLY A 1 106 ? -11.677 -6.659 -0.964 1.00 91.44 106 GLY A O 1
ATOM 835 N N . LEU A 1 107 ? -9.438 -6.779 -1.066 1.00 90.38 107 LEU A N 1
ATOM 836 C CA . LEU A 1 107 ? -9.249 -7.041 0.362 1.00 90.38 107 LEU A CA 1
ATOM 837 C C . LEU A 1 107 ? -9.547 -5.808 1.221 1.00 90.38 107 LEU A C 1
ATOM 839 O O . LEU A 1 107 ? -10.152 -5.944 2.285 1.00 90.38 107 LEU A O 1
ATOM 843 N N . ILE A 1 108 ? -9.174 -4.610 0.760 1.00 90.88 108 ILE A N 1
ATOM 844 C CA . ILE A 1 108 ? -9.527 -3.354 1.432 1.00 90.88 108 ILE A CA 1
ATOM 845 C C . ILE A 1 108 ? -11.046 -3.165 1.438 1.00 90.88 108 ILE A C 1
ATOM 847 O O . ILE A 1 108 ? -11.611 -2.847 2.483 1.00 90.88 108 ILE A O 1
ATOM 851 N N . ASP A 1 109 ? -11.713 -3.379 0.303 1.00 91.19 109 ASP A N 1
ATOM 852 C CA . ASP A 1 109 ? -13.166 -3.223 0.193 1.00 91.19 109 ASP A CA 1
ATOM 853 C C . ASP A 1 109 ? -13.912 -4.191 1.113 1.00 91.19 109 ASP A C 1
ATOM 855 O O . ASP A 1 109 ? -14.829 -3.780 1.827 1.00 91.19 109 ASP A O 1
ATOM 859 N N . THR A 1 110 ? -13.460 -5.445 1.168 1.00 87.00 110 THR A N 1
ATOM 860 C CA . THR A 1 110 ? -13.991 -6.445 2.106 1.00 87.00 110 THR A CA 1
ATOM 861 C C . THR A 1 110 ? -13.782 -5.996 3.555 1.00 87.00 110 THR A C 1
ATOM 863 O O . THR A 1 110 ? -14.727 -5.966 4.338 1.00 87.00 110 THR A O 1
ATOM 866 N N . SER A 1 111 ? -12.574 -5.539 3.897 1.00 85.12 111 SER A N 1
ATOM 867 C CA . SER A 1 111 ? -12.243 -5.093 5.258 1.00 85.12 111 SER A CA 1
ATOM 868 C C . SER A 1 111 ? -13.081 -3.888 5.697 1.00 85.12 111 SER A C 1
ATOM 870 O O . SER A 1 111 ? -13.568 -3.840 6.824 1.00 85.12 111 SER A O 1
ATOM 872 N N . LEU A 1 112 ? -13.281 -2.905 4.816 1.00 86.00 112 LEU A N 1
ATOM 873 C CA . LEU A 1 112 ? -14.118 -1.736 5.096 1.00 86.00 112 LEU A CA 1
ATOM 874 C C . LEU A 1 112 ? -15.591 -2.115 5.297 1.00 86.00 112 LEU A C 1
ATOM 876 O O . LEU A 1 112 ? -16.257 -1.517 6.146 1.00 86.00 112 LEU A O 1
ATOM 880 N N . ALA A 1 113 ? -16.095 -3.097 4.544 1.00 85.31 113 ALA A N 1
ATOM 881 C CA . ALA A 1 113 ? -17.443 -3.625 4.724 1.00 85.31 113 ALA A CA 1
ATOM 882 C C . ALA A 1 113 ? -17.589 -4.340 6.077 1.00 85.31 113 ALA A C 1
ATOM 884 O O . ALA A 1 113 ? -18.519 -4.041 6.827 1.00 85.31 113 ALA A O 1
ATOM 885 N N . ASP A 1 114 ? -16.635 -5.199 6.438 1.00 82.00 114 ASP A N 1
ATOM 886 C CA . ASP A 1 114 ? -16.655 -5.920 7.714 1.00 82.00 114 ASP A CA 1
ATOM 887 C C . ASP A 1 114 ? -16.561 -4.969 8.917 1.00 82.00 114 ASP A C 1
ATOM 889 O O . ASP A 1 114 ? -17.264 -5.157 9.914 1.00 82.00 114 ASP A O 1
ATOM 893 N N . LEU A 1 115 ? -15.738 -3.915 8.815 1.00 79.94 115 LEU A N 1
ATOM 894 C CA . LEU A 1 115 ? -15.633 -2.863 9.833 1.00 79.94 115 LEU A CA 1
ATOM 895 C C . LEU A 1 115 ? -16.963 -2.123 10.023 1.00 79.94 115 LEU A C 1
ATOM 897 O O . LEU A 1 115 ? -17.338 -1.816 11.153 1.00 79.94 115 LEU A O 1
ATOM 901 N N . LYS A 1 116 ? -17.690 -1.843 8.933 1.00 78.44 116 LYS A N 1
ATOM 902 C CA . LYS A 1 116 ? -19.005 -1.186 8.982 1.00 78.44 116 LYS A CA 1
ATOM 903 C C . LYS A 1 116 ? -20.066 -2.076 9.630 1.00 78.44 116 LYS A C 1
ATOM 905 O O . LYS A 1 116 ? -20.903 -1.577 10.378 1.00 78.44 116 LYS A O 1
ATOM 910 N N . ASP A 1 117 ? -20.021 -3.372 9.347 1.00 78.44 117 ASP A N 1
ATOM 911 C CA . ASP A 1 117 ? -20.967 -4.354 9.877 1.00 78.44 117 ASP A CA 1
ATOM 912 C C . ASP A 1 117 ? -20.622 -4.812 11.309 1.00 78.44 117 ASP A C 1
ATOM 914 O O . ASP A 1 117 ? -21.359 -5.607 11.892 1.00 78.44 117 ASP A O 1
ATOM 918 N N . GLY A 1 118 ? -19.502 -4.345 11.878 1.00 72.31 118 GLY A N 1
ATOM 919 C CA . GLY A 1 118 ? -19.027 -4.747 13.206 1.00 72.31 118 GLY A CA 1
ATOM 920 C C . GLY A 1 118 ? -18.603 -6.219 13.291 1.00 72.31 118 GLY A C 1
ATOM 921 O O . GLY A 1 118 ? -18.538 -6.777 14.383 1.00 72.31 118 GLY A O 1
ATOM 922 N N . LYS A 1 119 ? -18.323 -6.867 12.151 1.00 69.19 119 LYS A N 1
ATOM 923 C CA . LYS A 1 119 ? -18.007 -8.309 12.035 1.00 69.19 119 LYS A CA 1
ATOM 924 C C . LYS A 1 119 ? -16.540 -8.644 12.303 1.00 69.19 119 LYS A C 1
ATOM 926 O O . LYS A 1 119 ? -16.089 -9.767 12.091 1.00 69.19 119 LYS A O 1
ATOM 931 N N . VAL A 1 120 ? -15.782 -7.653 12.732 1.00 64.69 120 VAL A N 1
ATOM 932 C CA . VAL A 1 120 ? -14.334 -7.696 12.772 1.00 64.69 120 VAL A CA 1
ATOM 933 C C . VAL A 1 120 ? -13.836 -8.244 14.110 1.00 64.69 120 VAL A C 1
ATOM 935 O O . VAL A 1 120 ? -14.132 -7.691 15.167 1.00 64.69 120 VAL A O 1
ATOM 938 N N . THR A 1 121 ? -13.033 -9.309 14.059 1.00 64.12 121 THR A N 1
ATOM 939 C CA . THR A 1 121 ? -12.322 -9.875 15.215 1.00 64.12 121 THR A CA 1
ATOM 940 C C . THR A 1 121 ? -10.814 -9.656 15.082 1.00 64.12 121 THR A C 1
ATOM 942 O O . THR A 1 121 ? -10.278 -9.619 13.973 1.00 64.12 121 THR A O 1
ATOM 945 N N . ILE A 1 122 ? -10.114 -9.522 16.216 1.00 56.72 122 ILE A N 1
ATOM 946 C CA . ILE A 1 122 ? -8.660 -9.273 16.250 1.00 56.72 122 ILE A CA 1
ATOM 947 C C . ILE A 1 122 ? -7.860 -10.416 15.592 1.00 56.72 122 ILE A C 1
ATOM 949 O O . ILE A 1 122 ? -6.865 -10.172 14.915 1.00 56.72 122 ILE A O 1
ATOM 953 N N . GLU A 1 123 ? -8.326 -11.663 15.705 1.00 57.06 123 GLU A N 1
ATOM 954 C CA . GLU A 1 123 ? -7.661 -12.834 15.110 1.00 57.06 123 GLU A CA 1
ATOM 955 C C . GLU A 1 123 ? -7.683 -12.853 13.573 1.00 57.06 123 GLU A C 1
ATOM 957 O O . GLU A 1 123 ? -6.770 -13.406 12.960 1.00 57.06 123 GLU A O 1
ATOM 962 N N . ASN A 1 124 ? -8.657 -12.201 12.930 1.00 61.62 124 ASN A N 1
ATOM 963 C CA . ASN A 1 124 ? -8.748 -12.182 11.467 1.00 61.62 124 ASN A CA 1
ATOM 964 C C . ASN A 1 124 ? -7.684 -11.278 10.814 1.00 61.62 124 ASN A C 1
ATOM 966 O O . ASN A 1 124 ? -7.422 -11.420 9.623 1.00 61.62 124 ASN A O 1
ATOM 970 N N . ILE A 1 125 ? -7.056 -10.368 11.574 1.00 58.62 125 ILE A N 1
ATOM 971 C CA . ILE A 1 125 ? -6.232 -9.259 11.055 1.00 58.62 125 ILE A CA 1
ATOM 972 C C . ILE A 1 125 ? -4.836 -9.706 10.672 1.00 58.62 125 ILE A C 1
ATOM 974 O O . ILE A 1 125 ? -4.376 -9.465 9.561 1.00 58.62 125 ILE A O 1
ATOM 978 N N . SER A 1 126 ? -4.140 -10.347 11.609 1.00 57.28 126 SER A N 1
ATOM 979 C CA . SER A 1 126 ? -2.736 -10.737 11.457 1.00 57.28 126 SER A CA 1
ATOM 980 C C . SER A 1 126 ? -2.549 -11.758 10.332 1.00 57.28 126 SER A C 1
ATOM 982 O O . SER A 1 126 ? -1.431 -11.996 9.884 1.00 57.28 126 SER A O 1
ATOM 984 N N . GLN A 1 127 ? -3.655 -12.350 9.873 1.00 65.06 127 GLN A N 1
ATOM 985 C CA . GLN A 1 127 ? -3.725 -13.281 8.756 1.00 65.06 127 GLN A CA 1
ATOM 986 C C . GLN A 1 127 ? -4.451 -12.711 7.537 1.00 65.06 127 GLN A C 1
ATOM 988 O O . GLN A 1 127 ? -4.719 -13.461 6.595 1.00 65.06 127 GLN A O 1
ATOM 993 N N . LEU A 1 128 ? -4.766 -11.408 7.517 1.00 70.38 128 LEU A N 1
ATOM 994 C CA . LEU A 1 128 ? -5.392 -10.814 6.348 1.00 70.38 128 LEU A CA 1
ATOM 995 C C . LEU A 1 128 ? -4.484 -11.044 5.142 1.00 70.38 128 LEU A C 1
ATOM 997 O O . LEU A 1 128 ? -3.298 -10.687 5.180 1.00 70.38 128 LEU A O 1
ATOM 1001 N N . PRO A 1 129 ? -5.036 -11.574 4.038 1.00 80.69 129 PRO A N 1
ATOM 1002 C CA . PRO A 1 129 ? -4.266 -11.798 2.8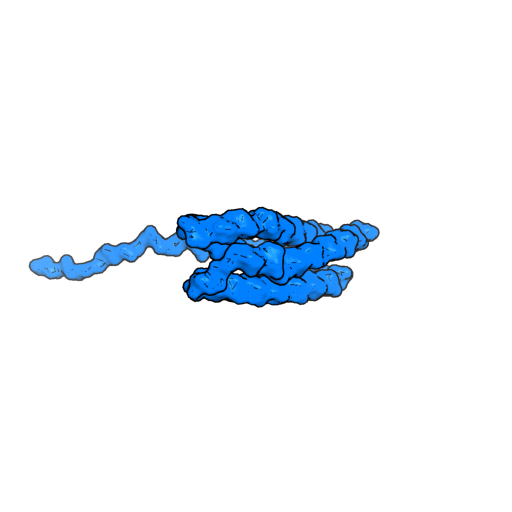24 1.00 80.69 129 PRO A CA 1
ATOM 1003 C C . PRO A 1 129 ? -3.574 -10.527 2.314 1.00 80.69 129 PRO A C 1
ATOM 1005 O O . PRO A 1 129 ? -2.577 -10.627 1.606 1.00 80.69 129 PRO A O 1
ATOM 1008 N N . ILE A 1 130 ? -4.044 -9.341 2.728 1.00 84.62 130 ILE A N 1
ATOM 1009 C 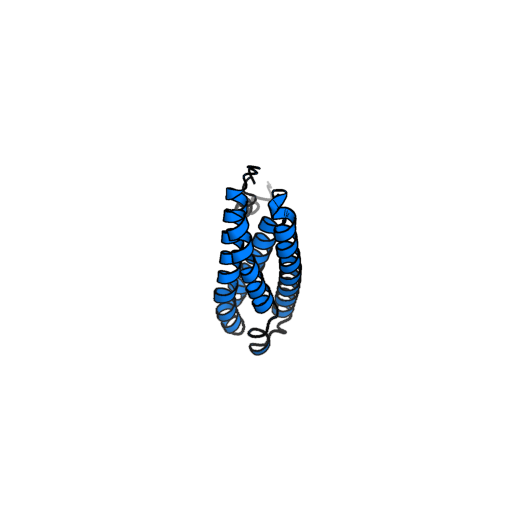CA . ILE A 1 130 ? -3.518 -8.045 2.299 1.00 84.62 130 ILE A CA 1
ATOM 1010 C C . ILE A 1 130 ? -2.033 -7.893 2.629 1.00 84.62 130 ILE A C 1
ATOM 1012 O O . ILE A 1 130 ? -1.266 -7.469 1.771 1.00 84.62 130 ILE A O 1
ATOM 1016 N N . PHE A 1 131 ? -1.597 -8.311 3.821 1.00 86.12 131 PHE A N 1
ATOM 1017 C CA . PHE A 1 131 ? -0.197 -8.186 4.228 1.00 86.12 131 PHE A CA 1
ATOM 1018 C C . PHE A 1 131 ? 0.697 -9.123 3.425 1.00 86.12 131 PHE A C 1
ATOM 1020 O O . PHE A 1 131 ? 1.784 -8.733 3.005 1.00 86.12 131 PHE A O 1
ATOM 1027 N N . LYS A 1 132 ? 0.208 -10.332 3.130 1.00 87.75 132 LYS A N 1
ATOM 1028 C CA . LYS A 1 132 ? 0.904 -11.262 2.240 1.00 87.75 132 LYS A CA 1
ATOM 1029 C C . LYS A 1 132 ? 1.037 -10.674 0.834 1.00 87.75 132 LYS A C 1
ATOM 1031 O O . LYS A 1 132 ? 2.128 -10.691 0.277 1.00 87.75 132 LYS A O 1
ATOM 1036 N N . THR A 1 133 ? -0.035 -10.114 0.277 1.00 89.81 133 THR A N 1
ATOM 1037 C CA . THR A 1 133 ? 0.006 -9.503 -1.059 1.00 89.81 133 THR A CA 1
ATOM 1038 C C . THR A 1 133 ? 0.920 -8.276 -1.105 1.00 89.81 133 THR A C 1
ATOM 1040 O O . THR A 1 133 ? 1.633 -8.096 -2.088 1.00 89.81 133 THR A O 1
ATOM 1043 N N . ILE A 1 134 ? 0.988 -7.472 -0.037 1.00 90.69 134 ILE A N 1
ATOM 1044 C CA . ILE A 1 134 ? 1.974 -6.385 0.065 1.00 90.69 134 ILE A CA 1
ATOM 1045 C C . ILE A 1 134 ? 3.401 -6.939 0.126 1.00 90.69 134 ILE A C 1
ATOM 1047 O O . ILE A 1 134 ? 4.284 -6.413 -0.543 1.00 90.69 134 ILE A O 1
ATOM 1051 N N . GLN A 1 135 ? 3.652 -8.023 0.865 1.00 88.75 135 GLN A N 1
ATOM 1052 C CA . GLN A 1 135 ? 4.981 -8.640 0.864 1.00 88.75 135 GLN A CA 1
ATOM 1053 C C . GLN A 1 135 ? 5.388 -9.152 -0.519 1.00 88.75 135 GLN A C 1
ATOM 1055 O O . GLN A 1 135 ? 6.557 -9.053 -0.884 1.00 88.75 135 GLN A O 1
ATOM 1060 N N . GLU A 1 136 ? 4.439 -9.645 -1.313 1.00 91.19 136 GLU A N 1
ATOM 1061 C CA . GLU A 1 136 ? 4.696 -10.041 -2.699 1.00 91.19 136 GLU A CA 1
ATOM 1062 C C . GLU A 1 136 ? 5.128 -8.848 -3.573 1.00 91.19 136 GLU A C 1
ATOM 1064 O O . GLU A 1 136 ? 5.936 -9.043 -4.481 1.00 91.19 136 GLU A O 1
ATOM 1069 N N . LEU A 1 137 ? 4.696 -7.613 -3.264 1.00 92.38 137 LEU A N 1
ATOM 1070 C CA . LEU A 1 137 ? 5.173 -6.408 -3.960 1.00 92.38 137 LEU A CA 1
ATOM 1071 C C . LEU A 1 137 ? 6.678 -6.180 -3.773 1.00 92.38 137 LEU A C 1
ATOM 1073 O O . LEU A 1 137 ? 7.343 -5.700 -4.690 1.00 92.38 137 LEU A O 1
ATOM 1077 N N . ASN A 1 138 ? 7.249 -6.580 -2.634 1.00 90.88 138 ASN A N 1
ATOM 1078 C CA . ASN A 1 138 ? 8.693 -6.457 -2.396 1.00 90.88 138 ASN A CA 1
ATOM 1079 C C . ASN A 1 138 ? 9.526 -7.294 -3.360 1.00 90.88 138 ASN A C 1
ATOM 1081 O O . ASN A 1 138 ? 10.663 -6.931 -3.660 1.00 90.88 138 ASN A O 1
ATOM 1085 N N . GLY A 1 139 ? 8.952 -8.374 -3.898 1.00 91.12 139 GLY A N 1
ATOM 1086 C CA . GLY A 1 139 ? 9.590 -9.172 -4.941 1.00 91.12 139 GLY A CA 1
ATOM 1087 C C . GLY A 1 139 ? 9.888 -8.370 -6.213 1.00 91.12 139 GLY A C 1
ATOM 1088 O O . GLY A 1 139 ? 10.820 -8.711 -6.943 1.00 91.12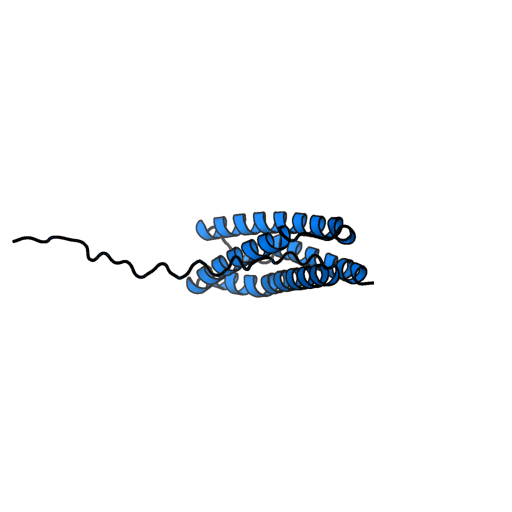 139 GLY A O 1
ATOM 1089 N N . PHE A 1 140 ? 9.158 -7.277 -6.456 1.00 94.38 140 PHE A N 1
ATOM 1090 C CA . PHE A 1 140 ? 9.355 -6.419 -7.622 1.00 94.38 140 PHE A CA 1
ATOM 1091 C C . PHE A 1 140 ? 10.463 -5.378 -7.438 1.00 94.38 140 PHE A C 1
ATOM 1093 O O . PHE A 1 140 ? 10.965 -4.880 -8.440 1.00 94.38 140 PHE A O 1
ATOM 1100 N N . LEU A 1 141 ? 10.915 -5.084 -6.211 1.00 93.19 141 LEU A N 1
ATOM 1101 C CA . LEU A 1 141 ? 11.981 -4.096 -5.976 1.00 93.19 141 LEU A CA 1
ATOM 1102 C C . LEU A 1 141 ? 13.280 -4.471 -6.699 1.00 93.19 141 LEU A C 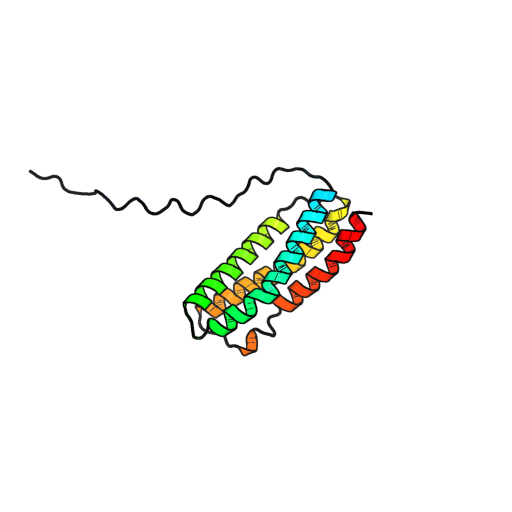1
ATOM 1104 O O . LEU A 1 141 ? 13.881 -3.636 -7.371 1.00 93.19 141 LEU A O 1
ATOM 1108 N N . ASN A 1 142 ? 13.676 -5.743 -6.626 1.00 89.75 142 ASN A N 1
ATOM 1109 C CA . ASN A 1 142 ? 14.871 -6.228 -7.318 1.00 89.75 142 ASN A CA 1
ATOM 1110 C C . ASN A 1 142 ? 14.719 -6.143 -8.843 1.00 89.75 142 ASN A C 1
ATOM 1112 O O . ASN A 1 142 ? 15.664 -5.789 -9.540 1.00 89.75 142 ASN A O 1
ATOM 1116 N N . GLN A 1 143 ? 13.528 -6.447 -9.365 1.00 91.25 143 GLN A N 1
ATOM 1117 C CA . GLN A 1 143 ? 13.259 -6.364 -10.800 1.00 91.25 143 GLN A CA 1
ATOM 1118 C C . GLN A 1 143 ? 13.280 -4.907 -11.277 1.00 91.25 143 GLN A C 1
ATOM 1120 O O . GLN A 1 143 ? 13.885 -4.617 -12.299 1.00 91.25 143 GLN A O 1
ATOM 1125 N N . LEU A 1 144 ? 12.702 -3.979 -10.508 1.00 91.12 144 LEU A N 1
ATOM 1126 C CA . LEU A 1 144 ? 12.746 -2.539 -10.777 1.00 91.12 144 LEU A CA 1
ATOM 1127 C C . LEU A 1 144 ? 14.183 -2.003 -10.808 1.00 91.12 144 LEU A C 1
ATOM 1129 O O . LEU A 1 144 ? 14.530 -1.248 -11.712 1.00 91.12 144 LEU A O 1
ATOM 1133 N N . GLN A 1 145 ? 15.034 -2.421 -9.868 1.00 86.25 145 GLN A N 1
ATOM 1134 C CA . GLN A 1 145 ? 16.450 -2.036 -9.842 1.00 86.25 145 GLN A CA 1
ATOM 1135 C C . GLN A 1 145 ? 17.215 -2.517 -11.080 1.00 86.25 145 GLN A C 1
ATOM 1137 O O . GLN A 1 145 ? 18.073 -1.795 -11.583 1.00 86.25 145 GLN A O 1
ATOM 1142 N N . GLN A 1 146 ? 16.891 -3.703 -11.602 1.00 88.00 146 GLN A N 1
ATOM 1143 C CA . GLN A 1 146 ? 17.501 -4.223 -12.832 1.00 88.00 146 GLN A CA 1
ATOM 1144 C C . GLN A 1 146 ? 17.131 -3.404 -14.073 1.00 88.00 146 GLN A C 1
ATOM 1146 O O . GLN A 1 146 ? 17.880 -3.427 -15.040 1.00 88.00 146 GLN A O 1
ATOM 1151 N N . LEU A 1 147 ? 16.026 -2.650 -14.049 1.00 85.06 147 LEU A N 1
ATOM 1152 C CA . LEU A 1 147 ? 15.640 -1.768 -15.157 1.00 85.06 147 LEU A CA 1
ATOM 1153 C C . LEU A 1 147 ? 16.430 -0.449 -15.194 1.00 85.06 147 LEU A C 1
ATOM 1155 O O . LEU A 1 147 ? 16.303 0.303 -16.157 1.00 85.06 147 LEU A O 1
ATOM 1159 N N . GLN A 1 148 ? 17.196 -0.132 -14.142 1.00 71.56 148 GLN A N 1
ATOM 1160 C CA . GLN A 1 148 ? 18.080 1.043 -14.103 1.00 71.56 148 GLN A CA 1
ATOM 1161 C C . GLN A 1 148 ? 19.482 0.760 -14.664 1.00 71.56 148 GLN A C 1
ATOM 1163 O O . GLN A 1 148 ? 20.272 1.698 -14.784 1.00 71.56 148 GLN A O 1
ATOM 1168 N N . GLN A 1 149 ? 19.804 -0.510 -14.929 1.00 61.72 149 GLN A N 1
ATOM 1169 C CA . GLN A 1 149 ? 21.107 -0.971 -15.421 1.00 61.72 149 GLN A CA 1
ATOM 1170 C C . GLN A 1 149 ? 21.099 -1.110 -16.942 1.00 61.72 149 GLN A C 1
ATOM 1172 O O . GLN A 1 149 ? 22.161 -0.827 -17.539 1.00 61.72 149 GLN A O 1
#

Secondary structure (DSSP, 8-state):
--------------SS-S----------HHHHHHHHHHHHHHHHHHHHHHHHHHHHHTT-HHHHHHHHHHHHHHHHHHHHHHTS---GGGHHHHHHHHHHHHHHHHHHHHHHHHHHTT---GGGTTT-HHHHHHHHHHHHHHHHHHTT-

Sequence (149 aa):
MKIRYLFGLMLSLLLIISGCSMITDLNNSIDYVTKATEYINKMNSYSQEIPPLFEKAATDPSSLSQLQTKLQTMKTDIQNFDNLNPPDFAANIHQSIKDKNQAILGLIDTSLADLKDGKVTIENISQLPIFKTIQELNGFLNQLQQLQQ

InterPro domains:
  IPR045956 Protein of unknown function DUF6376 [PF19903] (32-147)

Radius of gyration: 20.13 Å; chains: 1; bounding box: 64×57×45 Å

pLDDT: mean 81.04, std 16.52, range [38.75, 97.56]

Organism: NCBI:txid112248

Foldseek 3Di:
DDDDDDPDDDDPDPPPPDPPDPPPPPQDLVVLLVLLLVLLVVLVVLLVPLLVLQVCVLPDVVSVVVNLVSLVVNLVSLVVLLPDDHDPVCPVVSVVSNVLSVVLNVLSVVVNVCSVVVVDDSVCPVVRCNSVSSVVSVVCNVVSVVSVD